Protein AF-A0A8C3XBP2-F1 (afdb_monomer)

Foldseek 3Di:
DDDDDDDDDDDDDDPDDVPVPPPPPPPDDDDADPVLVVVLVVVCVVPLDDDPVVLVVNCVPRVHDSVVSVVVSVVVVVVVVVVVVVVVVVVVVVVVPDD

Sequence (99 aa):
SCQKPPFKPDFRKGAGGAWLTARSGRKKRCPYTKHQTLELEKEFLFNMYLTRERRLEISRSIALTDRQVKIWFQNRRMKLKKMNRENRIRELSAGFGFS

Secondary structure (DSSP, 8-state):
----PPP--------S-TTTS--TTS-PPPPPPHHHHHHHHHHHHH-SS--HHHHHHHHHHTT--HHHHHHHHHHHHHHHHHHHHHHHHHHHHHTT---

pLDDT: mean 79.74, std 20.55, range [35.03, 98.06]

Solvent-accessible surface area (backbone atoms only — not comparable to full-atom values): 6467 Å² total; per-residue (Å²): 136,90,84,78,85,85,89,85,89,89,83,86,89,84,92,73,68,82,78,80,55,76,57,84,84,61,76,79,87,75,84,78,52,73,66,49,50,48,56,53,52,56,46,41,73,76,46,76,70,76,56,76,64,62,38,50,51,53,18,60,77,60,76,41,52,53,67,54,53,55,50,48,49,52,52,53,53,51,50,50,57,48,48,60,51,50,51,54,50,50,58,58,49,60,80,67,60,85,130

Radius of gyration: 20.43 Å; Cα contacts (8 Å, |Δi|>4): 27; chains: 1; bounding box: 55×47×42 Å

Mean predicted aligned error: 12.86 Å

Structure (mmCIF, N/CA/C/O backbone):
data_AF-A0A8C3XBP2-F1
#
_entry.id   AF-A0A8C3XBP2-F1
#
loop_
_atom_site.group_PDB
_atom_site.id
_atom_site.type_symbol
_atom_site.label_atom_id
_atom_site.label_alt_id
_atom_site.label_comp_id
_atom_site.label_asym_id
_atom_site.label_entity_id
_atom_site.label_seq_id
_atom_site.pdbx_PDB_ins_code
_atom_site.Cartn_x
_atom_site.Cartn_y
_atom_site.Cartn_z
_atom_site.occupancy
_atom_site.B_iso_or_equiv
_atom_site.auth_seq_id
_atom_site.auth_comp_id
_atom_site.auth_asym_id
_atom_site.auth_atom_id
_atom_site.pdbx_PDB_model_num
ATOM 1 N N . SER A 1 1 ? -6.311 11.202 23.009 1.00 35.47 1 SER A N 1
ATOM 2 C CA . SER A 1 1 ? -7.557 11.563 22.298 1.00 35.47 1 SER A CA 1
ATOM 3 C C . SER A 1 1 ? -7.268 12.717 21.348 1.00 35.47 1 SER A C 1
ATOM 5 O O . SER A 1 1 ? -6.511 13.596 21.739 1.00 35.47 1 SER A O 1
ATOM 7 N N . CYS A 1 2 ? -7.799 12.717 20.120 1.00 41.88 2 CYS A N 1
ATOM 8 C CA . CYS A 1 2 ? -7.481 13.729 19.099 1.00 41.88 2 CYS A CA 1
ATOM 9 C C . CYS A 1 2 ? -8.670 14.668 18.854 1.00 41.88 2 CYS A C 1
ATOM 11 O O . CYS A 1 2 ? -9.504 14.403 17.986 1.00 41.88 2 CYS A O 1
ATOM 13 N N . GLN A 1 3 ? -8.734 15.765 19.606 1.00 35.03 3 GLN A N 1
ATOM 14 C CA . GLN A 1 3 ? -9.718 16.829 19.389 1.00 35.03 3 GLN A CA 1
ATOM 15 C C . GLN A 1 3 ? -9.294 17.725 18.207 1.00 35.03 3 GLN A C 1
ATOM 17 O O . GLN A 1 3 ? -8.108 17.821 17.888 1.00 35.03 3 GLN A O 1
ATOM 22 N N . LYS A 1 4 ? -10.260 18.362 17.532 1.00 52.84 4 LYS A N 1
ATOM 23 C CA . LYS A 1 4 ? -10.027 19.292 16.411 1.00 52.84 4 LYS A CA 1
ATOM 24 C C . LYS A 1 4 ? -10.658 20.656 16.721 1.00 52.84 4 LYS A C 1
ATOM 26 O O . LYS A 1 4 ? -11.771 20.660 17.244 1.00 52.84 4 LYS A O 1
ATOM 31 N N . PRO A 1 5 ? -10.035 21.781 16.330 1.00 50.38 5 PRO A N 1
ATOM 32 C CA . PRO A 1 5 ? -10.700 23.083 16.329 1.00 50.38 5 PRO A CA 1
ATOM 33 C C . PRO A 1 5 ? -11.774 23.178 15.216 1.00 50.38 5 PRO A C 1
ATOM 35 O O . PRO A 1 5 ? -11.726 22.402 14.252 1.00 50.38 5 PRO A O 1
ATOM 38 N N . PRO A 1 6 ? -12.745 24.107 15.337 1.00 55.66 6 PRO A N 1
ATOM 39 C CA . PRO A 1 6 ? -13.885 24.232 14.423 1.00 55.66 6 PRO A CA 1
ATOM 40 C C . PRO A 1 6 ? -13.557 24.905 13.074 1.00 55.66 6 PRO A C 1
ATOM 42 O O . PRO A 1 6 ? -12.504 25.508 12.879 1.00 55.66 6 PRO A O 1
ATOM 45 N N . PHE A 1 7 ? -14.499 24.787 12.133 1.00 48.47 7 PHE A N 1
ATOM 46 C CA . PHE A 1 7 ? -14.440 25.327 10.766 1.00 48.47 7 PHE A CA 1
ATOM 47 C C . PHE A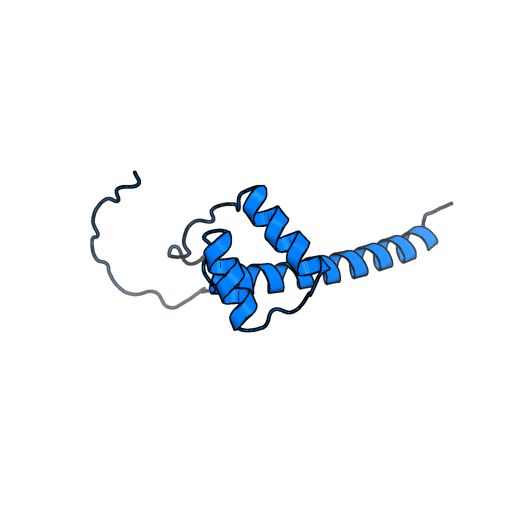 1 7 ? -14.690 26.849 10.688 1.00 48.47 7 PHE A C 1
ATOM 49 O O . PHE A 1 7 ? -15.414 27.408 11.510 1.00 48.47 7 PHE A O 1
ATOM 56 N N . LYS A 1 8 ? -14.200 27.482 9.610 1.00 53.69 8 LYS A N 1
ATOM 57 C CA . LYS A 1 8 ? -14.700 28.757 9.055 1.00 53.69 8 LYS A CA 1
ATOM 58 C C . LYS A 1 8 ? -14.709 28.694 7.508 1.00 53.69 8 LYS A C 1
ATOM 60 O O . LYS A 1 8 ? -13.737 28.177 6.961 1.00 53.69 8 LYS A O 1
ATOM 65 N N . PRO A 1 9 ? -15.751 29.189 6.809 1.00 65.81 9 PRO A N 1
ATOM 66 C CA . PRO A 1 9 ? -15.775 29.382 5.344 1.00 65.81 9 PRO A CA 1
ATOM 67 C C . PRO A 1 9 ? -15.388 30.827 4.929 1.00 65.81 9 PRO A C 1
ATOM 69 O O . PRO A 1 9 ? -15.541 31.734 5.744 1.00 65.81 9 PRO A O 1
ATOM 72 N N . ASP A 1 10 ? -14.953 31.154 3.696 1.00 47.72 10 ASP A N 1
ATOM 73 C CA . ASP A 1 10 ? -14.289 30.346 2.637 1.00 47.72 10 ASP A CA 1
ATOM 74 C C . ASP A 1 10 ? -13.168 31.187 1.929 1.00 47.72 10 ASP A C 1
ATOM 76 O O . ASP A 1 10 ? -12.080 31.236 2.492 1.00 47.72 10 ASP A O 1
ATOM 80 N N . PHE A 1 11 ? -13.276 31.947 0.816 1.00 40.47 11 PHE A N 1
ATOM 81 C CA . PHE A 1 11 ? -14.267 32.029 -0.274 1.00 40.47 11 PHE A CA 1
ATOM 82 C C . PHE A 1 11 ? -13.697 32.601 -1.606 1.00 40.47 11 PHE A C 1
ATOM 84 O O . PHE A 1 11 ? -13.156 33.701 -1.634 1.00 40.47 11 PHE A O 1
ATOM 91 N N . ARG A 1 12 ? -13.974 31.899 -2.723 1.00 48.78 12 ARG A N 1
ATOM 92 C CA . ARG A 1 12 ? -13.964 32.320 -4.160 1.00 48.78 12 ARG A CA 1
ATOM 93 C C . ARG A 1 12 ? -12.662 32.684 -4.931 1.00 48.78 12 ARG A C 1
ATOM 95 O O . ARG A 1 12 ? -11.791 33.406 -4.476 1.00 48.78 12 ARG A O 1
ATOM 102 N N . LYS A 1 13 ? -12.728 32.314 -6.230 1.00 42.81 13 LYS A N 1
ATOM 103 C CA . LYS A 1 13 ? -11.960 32.726 -7.441 1.00 42.81 13 LYS A CA 1
ATOM 104 C C . LYS A 1 13 ? -10.467 32.349 -7.561 1.00 42.81 13 LYS A C 1
ATOM 106 O O . LYS A 1 13 ? -9.688 32.450 -6.628 1.00 42.81 13 LYS A O 1
ATOM 111 N N . GLY A 1 14 ? -10.083 31.966 -8.790 1.00 35.41 14 GLY A N 1
ATOM 112 C CA . GLY A 1 14 ? -8.702 31.676 -9.207 1.00 35.41 14 GLY A CA 1
ATOM 113 C C . GLY A 1 14 ? -8.596 30.470 -10.152 1.00 35.41 14 GLY A C 1
ATOM 114 O O . GLY A 1 14 ? -8.325 29.361 -9.702 1.00 35.41 14 GLY A O 1
ATOM 115 N N . ALA A 1 15 ? -8.818 30.664 -11.458 1.00 58.53 15 ALA A N 1
ATOM 116 C CA . ALA A 1 15 ? -8.645 29.613 -12.467 1.00 58.53 15 ALA A CA 1
ATOM 117 C C . ALA A 1 15 ? -7.288 29.766 -13.181 1.00 58.53 15 ALA A C 1
ATOM 119 O O . ALA A 1 15 ? -7.113 30.676 -13.984 1.00 58.53 15 ALA A O 1
ATOM 120 N N . GLY A 1 16 ? -6.331 28.881 -12.882 1.00 47.69 16 GLY A N 1
ATOM 121 C CA . GLY A 1 16 ? -5.007 28.846 -13.518 1.00 47.69 16 GLY A CA 1
ATOM 122 C C . GLY A 1 16 ? -3.979 28.039 -12.712 1.00 47.69 16 GLY A C 1
ATOM 123 O O . GLY A 1 16 ? -4.059 27.971 -11.490 1.00 47.69 16 GLY A O 1
ATOM 124 N N . GLY A 1 17 ? -3.006 27.405 -13.381 1.00 47.25 17 GLY A N 1
ATOM 125 C CA . GLY A 1 17 ? -1.794 26.877 -12.722 1.00 47.25 17 GLY A CA 1
ATOM 126 C C . GLY A 1 17 ? -1.946 25.644 -11.809 1.00 47.25 17 GLY A C 1
ATOM 127 O O . GLY A 1 17 ? -1.191 25.500 -10.846 1.00 47.25 17 GLY A O 1
ATOM 128 N N . ALA A 1 18 ? -2.875 24.725 -12.101 1.00 54.91 18 ALA A N 1
ATOM 129 C CA . ALA A 1 18 ? -3.255 23.601 -11.222 1.00 54.91 18 ALA A CA 1
ATOM 130 C C . ALA A 1 18 ? -2.171 22.529 -10.915 1.00 54.91 18 ALA A C 1
ATOM 132 O O . ALA A 1 18 ? -2.453 21.585 -10.173 1.00 54.91 18 ALA A O 1
ATOM 133 N N . TRP A 1 19 ? -0.957 22.649 -11.466 1.00 57.03 19 TRP A N 1
ATOM 134 C CA . TRP A 1 19 ? 0.151 21.699 -11.265 1.00 57.03 19 TRP A CA 1
ATOM 135 C C . TRP A 1 19 ? 1.229 22.186 -10.285 1.00 57.03 19 TRP A C 1
ATOM 137 O O . TRP A 1 19 ? 1.817 21.365 -9.583 1.00 57.03 19 TRP A O 1
ATOM 147 N N . LEU A 1 20 ? 1.472 23.501 -10.211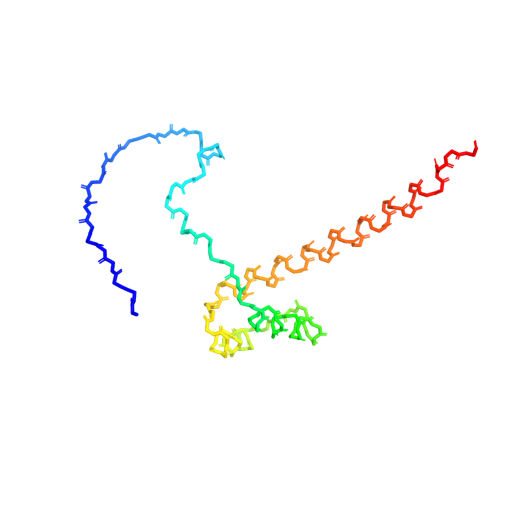 1.00 58.34 20 LEU A N 1
ATOM 148 C CA . LEU A 1 20 ? 2.496 24.091 -9.334 1.00 58.34 20 LEU A CA 1
ATOM 149 C C . LEU A 1 20 ? 1.972 24.295 -7.909 1.00 58.34 20 LEU A C 1
ATOM 151 O O . LEU A 1 20 ? 2.680 24.045 -6.933 1.00 58.34 20 LEU A O 1
ATOM 155 N N . THR A 1 21 ? 0.698 24.669 -7.766 1.00 56.81 21 THR A N 1
ATOM 156 C CA . THR A 1 21 ? 0.044 24.668 -6.457 1.00 56.81 21 THR A CA 1
ATOM 157 C C . THR A 1 21 ? -0.296 23.236 -6.054 1.00 56.81 21 THR A C 1
ATOM 159 O O . THR A 1 21 ? -1.230 22.605 -6.549 1.00 56.81 21 THR A O 1
ATOM 162 N N . ALA A 1 22 ? 0.454 22.708 -5.089 1.00 54.44 22 ALA A N 1
ATOM 163 C CA . ALA A 1 22 ? 0.180 21.440 -4.426 1.00 54.44 22 ALA A CA 1
ATOM 164 C C . ALA A 1 22 ? -1.111 21.518 -3.577 1.00 54.44 22 ALA A C 1
ATOM 166 O O . ALA A 1 22 ? -1.020 21.462 -2.356 1.00 54.44 22 ALA A O 1
ATOM 167 N N . ARG A 1 23 ? -2.287 21.649 -4.229 1.00 57.97 23 ARG A N 1
ATOM 168 C CA . ARG A 1 23 ? -3.642 21.910 -3.680 1.00 57.97 23 ARG A CA 1
ATOM 169 C C . ARG A 1 23 ? -3.710 21.760 -2.158 1.00 57.97 23 ARG A C 1
ATOM 171 O O . ARG A 1 23 ? -3.756 20.633 -1.666 1.00 57.97 23 ARG A O 1
ATOM 178 N N . SER A 1 24 ? -3.756 22.889 -1.444 1.00 58.50 24 SER A N 1
ATOM 179 C CA . SER A 1 24 ? -3.558 22.970 0.017 1.00 58.50 24 SER A CA 1
ATOM 180 C C . SER A 1 24 ? -4.453 22.013 0.832 1.00 58.50 24 SER A C 1
ATOM 182 O O . SER A 1 24 ? -4.032 21.455 1.839 1.00 58.50 24 SER A O 1
ATOM 184 N N . GLY A 1 25 ? -5.649 21.686 0.323 1.00 59.56 25 GLY A N 1
ATOM 185 C CA . GLY A 1 25 ? -6.535 20.652 0.878 1.00 59.56 25 GLY A CA 1
ATOM 186 C C . GLY A 1 25 ? -6.063 19.186 0.759 1.00 59.56 25 GLY A C 1
ATOM 187 O O . GLY A 1 25 ? -6.824 18.280 1.106 1.00 59.56 25 GLY A O 1
ATOM 188 N N . ARG A 1 26 ? -4.848 18.882 0.272 1.00 65.38 26 ARG A N 1
ATOM 189 C CA . ARG A 1 26 ? -4.301 17.511 0.315 1.00 65.38 26 ARG A CA 1
ATOM 190 C C . ARG A 1 26 ? -3.964 17.132 1.761 1.00 65.38 26 ARG A C 1
ATOM 192 O O . ARG A 1 26 ? -2.933 17.538 2.285 1.00 65.38 26 ARG A O 1
ATOM 199 N N . LYS A 1 27 ? -4.825 16.305 2.374 1.00 73.69 27 LYS A N 1
ATOM 200 C CA . LYS A 1 27 ? -4.683 15.766 3.742 1.00 73.69 27 LYS A CA 1
ATOM 201 C C . LYS A 1 27 ? -3.223 15.407 4.063 1.00 73.69 27 LYS A C 1
ATOM 203 O O . LYS A 1 27 ? -2.624 14.595 3.355 1.00 73.69 27 LYS A O 1
ATOM 208 N N . LYS A 1 28 ? -2.682 16.014 5.133 1.00 79.50 28 LYS A N 1
ATOM 209 C CA . LYS A 1 28 ? -1.291 15.854 5.593 1.00 79.50 28 LYS A CA 1
ATOM 210 C C . LYS A 1 28 ? -0.904 14.373 5.621 1.00 79.50 28 LYS A C 1
ATOM 212 O O . LYS A 1 28 ? -1.657 13.544 6.135 1.00 79.50 28 LYS A O 1
ATOM 217 N N . ARG A 1 29 ? 0.258 14.039 5.048 1.00 82.06 29 ARG A N 1
ATOM 218 C CA . ARG A 1 29 ? 0.774 12.664 5.051 1.00 82.06 29 ARG A CA 1
ATOM 219 C C . ARG A 1 29 ? 1.096 12.249 6.486 1.00 82.06 29 ARG A C 1
ATOM 221 O O . ARG A 1 29 ? 1.891 12.912 7.145 1.00 82.06 29 ARG A O 1
ATOM 228 N N . CYS A 1 30 ? 0.532 11.127 6.915 1.00 87.00 30 CYS A N 1
ATOM 229 C CA . CYS A 1 30 ? 1.008 10.375 8.071 1.00 87.00 30 CYS A CA 1
ATOM 230 C C . CYS A 1 30 ? 1.798 9.164 7.543 1.00 87.00 30 CYS A C 1
ATOM 232 O O . CYS A 1 30 ? 1.307 8.514 6.613 1.00 87.00 30 CYS A O 1
ATOM 234 N N . PRO A 1 31 ? 2.994 8.857 8.074 1.00 92.62 31 PRO A N 1
ATOM 235 C CA . PRO A 1 31 ? 3.666 7.598 7.775 1.00 92.62 31 PRO A CA 1
ATOM 236 C C . PRO A 1 31 ? 2.865 6.420 8.351 1.00 92.62 31 PRO A C 1
ATOM 238 O O . PRO A 1 31 ? 2.157 6.571 9.347 1.00 92.62 31 PRO A O 1
ATOM 241 N N . TYR A 1 32 ? 2.982 5.251 7.723 1.00 96.00 32 TYR A N 1
ATOM 242 C CA . TYR A 1 32 ? 2.443 4.005 8.269 1.00 96.00 32 TYR A CA 1
ATOM 243 C C . TYR A 1 32 ? 3.355 3.468 9.378 1.00 96.00 32 TYR A C 1
ATOM 245 O O . TYR A 1 32 ? 4.561 3.719 9.374 1.00 96.00 32 TYR A O 1
ATOM 253 N N . THR A 1 33 ? 2.794 2.718 10.326 1.00 97.62 33 THR A N 1
ATOM 254 C CA . THR A 1 33 ? 3.587 2.074 11.385 1.00 97.62 33 THR A CA 1
ATOM 255 C C . THR A 1 33 ? 4.434 0.920 10.830 1.00 97.62 33 THR A C 1
ATOM 257 O O . THR A 1 33 ? 4.189 0.417 9.726 1.00 97.62 33 THR A O 1
ATOM 260 N N . LYS A 1 34 ? 5.425 0.454 11.609 1.00 96.31 34 LYS A N 1
ATOM 261 C CA . LYS A 1 34 ? 6.216 -0.742 11.261 1.00 96.31 34 LYS A CA 1
ATOM 262 C C . LYS A 1 34 ? 5.309 -1.962 11.035 1.00 96.31 34 LYS A C 1
ATOM 264 O O . LYS A 1 34 ? 5.430 -2.615 10.007 1.00 96.31 34 LYS A O 1
ATOM 269 N N . HIS A 1 35 ? 4.352 -2.201 11.936 1.00 96.69 35 HIS A N 1
ATOM 270 C CA . HIS A 1 35 ? 3.380 -3.297 11.831 1.00 96.69 35 HIS A CA 1
ATOM 271 C C . HIS A 1 35 ? 2.463 -3.170 10.599 1.00 96.69 35 HIS A C 1
ATOM 273 O O . HIS A 1 35 ? 2.351 -4.122 9.833 1.00 96.69 35 HIS A O 1
ATOM 279 N N . GLN A 1 36 ? 1.896 -1.982 10.341 1.00 97.12 36 GLN A N 1
ATOM 280 C CA . GLN A 1 36 ? 1.104 -1.723 9.126 1.00 97.12 36 GLN A CA 1
ATOM 281 C C . GLN A 1 36 ? 1.896 -2.027 7.850 1.00 97.12 36 GLN A C 1
ATOM 283 O O . GLN A 1 36 ? 1.358 -2.592 6.906 1.00 97.12 36 GLN A O 1
ATOM 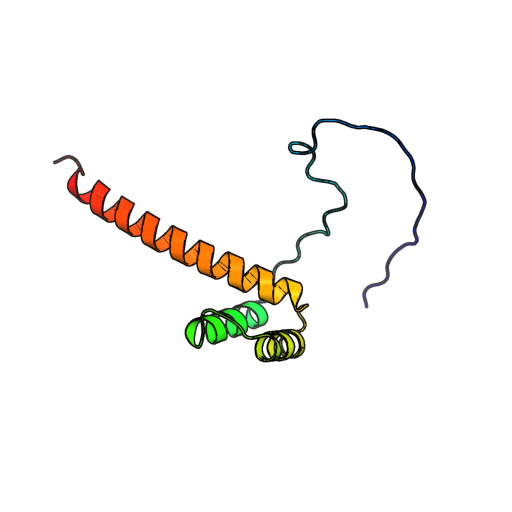288 N N . THR A 1 37 ? 3.177 -1.657 7.818 1.00 97.25 37 THR A N 1
ATOM 289 C CA . THR A 1 37 ? 4.046 -1.912 6.662 1.00 97.25 37 THR A CA 1
ATOM 290 C C . THR A 1 37 ? 4.376 -3.401 6.518 1.00 97.25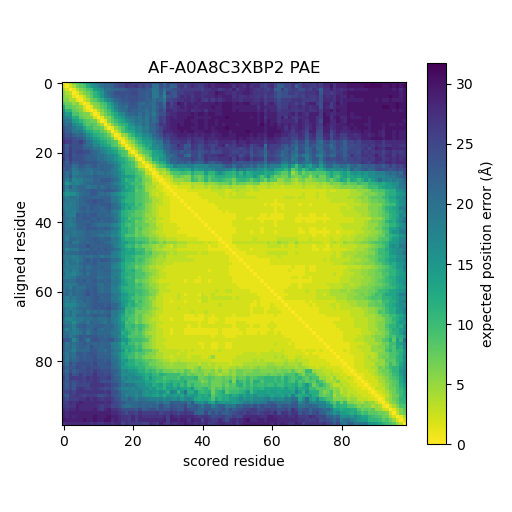 37 THR A C 1
ATOM 292 O O . THR A 1 37 ? 4.378 -3.906 5.400 1.00 97.25 37 THR A O 1
ATOM 295 N N . LEU A 1 38 ? 4.608 -4.109 7.629 1.00 97.69 38 LEU A N 1
ATOM 296 C CA . LEU A 1 38 ? 4.934 -5.537 7.645 1.00 97.69 38 LEU A CA 1
ATOM 297 C C . LEU A 1 38 ? 3.791 -6.393 7.090 1.00 97.69 38 LEU A C 1
ATOM 299 O O . LEU A 1 38 ? 4.028 -7.185 6.184 1.00 97.69 38 LEU A O 1
ATOM 303 N N . GLU A 1 39 ? 2.556 -6.206 7.566 1.00 97.69 39 GLU A N 1
ATOM 304 C CA . GLU A 1 39 ? 1.411 -6.987 7.071 1.00 97.69 39 GLU A CA 1
ATOM 305 C C . GLU A 1 39 ? 1.099 -6.684 5.593 1.00 97.69 39 GLU A C 1
ATOM 307 O O . GLU A 1 39 ? 0.738 -7.589 4.844 1.00 97.69 39 GLU A O 1
ATOM 312 N N . LEU A 1 40 ? 1.313 -5.443 5.132 1.00 97.94 40 LEU A N 1
ATOM 313 C CA . LEU A 1 40 ? 1.167 -5.085 3.715 1.00 97.94 40 LEU A CA 1
ATOM 314 C C . LEU A 1 40 ? 2.240 -5.735 2.821 1.00 97.94 40 LEU A C 1
ATOM 316 O O . LEU A 1 40 ? 1.919 -6.170 1.718 1.00 97.94 40 LEU A O 1
ATOM 320 N N . GLU A 1 41 ? 3.495 -5.824 3.274 1.00 97.88 41 GLU A N 1
ATOM 321 C CA . GLU A 1 41 ? 4.569 -6.529 2.553 1.00 97.88 41 GLU A CA 1
ATOM 322 C C . GLU A 1 41 ? 4.358 -8.054 2.557 1.00 97.88 41 GLU A C 1
ATOM 324 O O . GLU A 1 41 ? 4.463 -8.684 1.507 1.00 97.88 41 GLU A O 1
ATOM 329 N N . LYS A 1 42 ? 3.988 -8.638 3.702 1.00 97.44 42 LYS A N 1
ATOM 330 C CA . LYS A 1 42 ? 3.634 -10.060 3.866 1.00 97.44 42 LYS A CA 1
ATOM 331 C C . LYS A 1 42 ? 2.518 -10.480 2.909 1.00 97.44 42 LYS A C 1
ATOM 333 O O . LYS A 1 42 ? 2.666 -11.454 2.177 1.00 97.44 42 LYS A O 1
ATOM 338 N N . GLU A 1 43 ? 1.437 -9.705 2.854 1.00 97.44 43 GLU A N 1
ATOM 339 C CA . GLU A 1 43 ? 0.353 -9.938 1.902 1.00 97.44 43 GLU A CA 1
ATOM 340 C C . GLU A 1 43 ? 0.817 -9.758 0.450 1.00 97.44 43 GLU A C 1
ATOM 342 O O . GLU A 1 43 ? 0.446 -10.545 -0.413 1.00 97.44 43 GLU A O 1
ATOM 347 N N . PHE A 1 44 ? 1.653 -8.756 0.158 1.00 97.19 44 PHE A N 1
ATOM 348 C CA . PHE A 1 44 ? 2.160 -8.520 -1.197 1.00 97.19 44 PHE A CA 1
ATOM 349 C C . PHE A 1 44 ? 3.022 -9.669 -1.736 1.00 97.19 44 PHE A C 1
ATOM 351 O O . PHE A 1 44 ? 3.037 -9.899 -2.947 1.00 97.19 44 PHE A O 1
ATOM 358 N N . LEU A 1 45 ? 3.732 -10.373 -0.849 1.00 96.19 45 LEU A N 1
ATOM 359 C CA . LEU A 1 45 ? 4.489 -11.584 -1.170 1.00 96.19 45 LEU A CA 1
ATOM 360 C C . LEU A 1 45 ? 3.573 -12.794 -1.409 1.00 96.19 45 LEU A C 1
ATOM 362 O O . LEU A 1 45 ? 3.882 -13.609 -2.271 1.00 96.19 45 LEU A O 1
ATOM 366 N N . PHE A 1 46 ? 2.444 -12.891 -0.697 1.00 96.38 46 PHE A N 1
ATOM 367 C CA . PHE A 1 46 ? 1.429 -13.923 -0.936 1.00 96.38 46 PHE A CA 1
ATOM 368 C C . PHE A 1 46 ? 0.652 -13.680 -2.241 1.00 96.38 46 PHE A C 1
ATOM 370 O O . PHE A 1 46 ? 0.482 -14.589 -3.049 1.00 96.38 46 PHE A O 1
ATOM 377 N N . ASN A 1 47 ? 0.201 -12.444 -2.479 1.00 94.69 47 ASN A N 1
ATOM 378 C CA . ASN A 1 47 ? -0.460 -12.043 -3.715 1.00 94.69 47 ASN A CA 1
ATOM 379 C C . ASN A 1 47 ? -0.259 -10.545 -4.010 1.00 94.69 47 ASN A C 1
ATOM 381 O O . ASN A 1 47 ? -0.743 -9.663 -3.303 1.00 94.69 47 ASN A O 1
ATOM 385 N N . MET A 1 48 ? 0.374 -10.238 -5.145 1.00 95.69 48 MET A N 1
ATOM 386 C CA . MET A 1 48 ? 0.639 -8.865 -5.597 1.00 95.69 48 MET A CA 1
ATOM 387 C C . MET A 1 48 ? -0.627 -8.073 -6.017 1.00 95.69 48 MET A C 1
ATOM 389 O O . MET A 1 48 ? -0.534 -6.867 -6.284 1.00 95.69 48 MET A O 1
ATOM 393 N N . TYR A 1 49 ? -1.797 -8.722 -6.110 1.00 96.81 49 TYR A N 1
ATOM 394 C CA . TYR A 1 49 ? -3.067 -8.182 -6.615 1.00 96.81 49 TYR A CA 1
ATOM 395 C C . TYR A 1 49 ? -4.252 -8.553 -5.701 1.0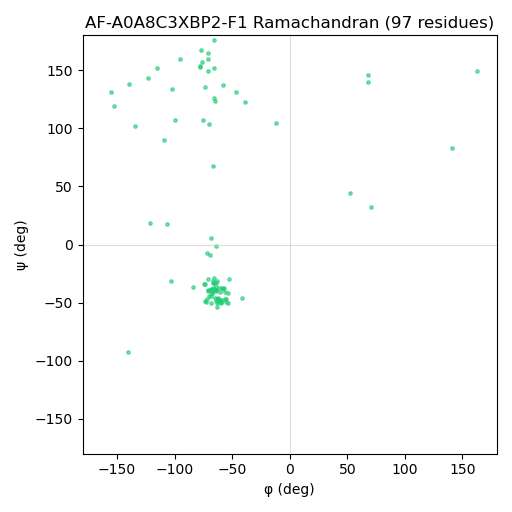0 96.81 49 TYR A C 1
ATOM 397 O O . TYR A 1 49 ? -4.801 -9.648 -5.776 1.00 96.81 49 TYR A O 1
ATOM 405 N N . LEU A 1 50 ? -4.716 -7.611 -4.872 1.00 96.25 50 LEU A N 1
ATOM 406 C CA . LEU A 1 50 ? -5.841 -7.858 -3.960 1.00 96.25 50 LEU A CA 1
ATOM 407 C C . LEU A 1 50 ? -7.210 -7.918 -4.655 1.00 96.25 50 LEU A C 1
ATOM 409 O O . LEU A 1 50 ? -7.586 -6.998 -5.391 1.00 96.25 50 LEU A O 1
ATOM 413 N N . THR A 1 51 ? -8.012 -8.914 -4.270 1.00 97.56 51 THR A N 1
ATOM 414 C CA . THR A 1 51 ? -9.466 -8.949 -4.500 1.00 97.56 51 THR A CA 1
ATOM 415 C C . THR A 1 51 ? -10.186 -7.835 -3.718 1.00 97.56 51 THR A C 1
ATOM 417 O O . THR A 1 51 ? -9.577 -7.065 -2.964 1.00 97.56 51 THR A O 1
ATOM 420 N N . ARG A 1 52 ? -11.510 -7.695 -3.894 1.00 96.69 52 ARG A N 1
ATOM 421 C CA . ARG A 1 52 ? -12.314 -6.741 -3.105 1.00 96.69 52 ARG A CA 1
ATOM 422 C C . ARG A 1 52 ? -12.340 -7.113 -1.623 1.00 96.69 52 ARG A C 1
ATOM 424 O O . ARG A 1 52 ? -12.144 -6.236 -0.791 1.00 96.69 52 ARG A O 1
ATOM 431 N N . GLU A 1 53 ? -12.572 -8.380 -1.311 1.00 97.44 53 GLU A N 1
ATOM 432 C CA . GLU A 1 53 ? -12.810 -8.850 0.056 1.00 97.44 53 GLU A CA 1
ATOM 433 C C . GLU A 1 53 ? -11.529 -8.853 0.880 1.00 97.44 53 GLU A C 1
ATOM 435 O O . GLU A 1 53 ? -11.487 -8.218 1.933 1.00 97.44 53 GLU A O 1
ATOM 440 N N . ARG A 1 54 ? -10.444 -9.424 0.341 1.00 97.25 54 ARG A N 1
ATOM 441 C CA . ARG A 1 54 ? -9.142 -9.458 1.017 1.00 97.25 54 ARG A CA 1
ATOM 442 C C . ARG A 1 54 ? -8.638 -8.052 1.362 1.00 97.25 54 ARG A C 1
ATOM 444 O O . ARG A 1 54 ? -8.127 -7.808 2.450 1.00 97.25 54 ARG A O 1
ATOM 451 N N . ARG A 1 55 ? -8.880 -7.072 0.483 1.00 97.81 55 ARG A N 1
ATOM 452 C CA . ARG A 1 55 ? -8.553 -5.659 0.739 1.00 97.81 55 ARG A CA 1
ATOM 453 C C . ARG A 1 55 ? -9.381 -5.028 1.864 1.00 97.81 55 ARG A C 1
ATOM 455 O O . ARG A 1 55 ? -8.855 -4.172 2.574 1.00 97.81 55 ARG A O 1
ATOM 462 N N . LEU A 1 56 ? -10.642 -5.429 2.033 1.00 97.88 56 LEU A N 1
ATOM 463 C CA . LEU A 1 56 ? -11.496 -4.987 3.143 1.00 97.88 56 LEU A CA 1
ATOM 464 C C . LEU A 1 56 ? -11.102 -5.659 4.466 1.00 97.88 56 LEU A C 1
ATOM 466 O O . LEU A 1 56 ? -11.165 -5.019 5.512 1.00 97.88 56 LEU A O 1
ATOM 470 N N . GLU A 1 57 ? -10.653 -6.911 4.423 1.00 97.56 57 GLU A N 1
ATOM 471 C CA . GLU A 1 57 ? -10.113 -7.635 5.577 1.00 97.56 57 GLU A CA 1
ATOM 472 C C . GLU A 1 57 ? -8.837 -6.959 6.112 1.00 97.56 57 GLU A C 1
ATOM 474 O O . GLU A 1 57 ? -8.803 -6.536 7.266 1.00 97.56 57 GLU A O 1
ATOM 479 N N . ILE A 1 58 ? -7.843 -6.726 5.245 1.00 96.75 58 ILE A N 1
ATOM 480 C CA . ILE A 1 58 ? -6.594 -6.014 5.586 1.00 96.75 58 ILE A CA 1
ATOM 481 C C . ILE A 1 58 ? -6.882 -4.583 6.063 1.00 96.75 58 ILE A C 1
ATOM 483 O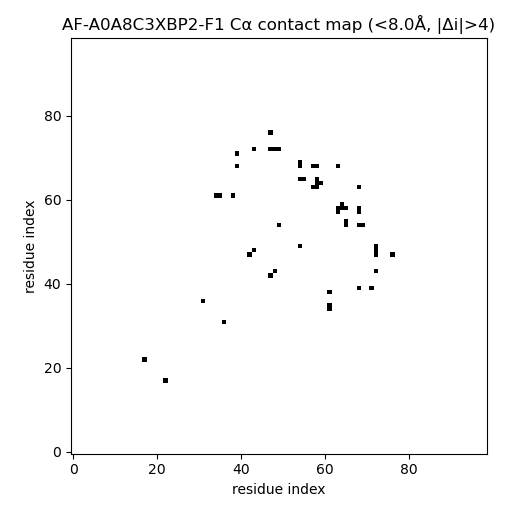 O . ILE A 1 58 ? -6.292 -4.101 7.027 1.00 96.75 58 ILE A O 1
ATOM 487 N N . SER A 1 59 ? -7.819 -3.889 5.406 1.00 97.44 59 SER A N 1
ATOM 488 C CA . SER A 1 59 ? -8.276 -2.555 5.821 1.00 97.44 59 SER A CA 1
ATOM 489 C C . SER A 1 59 ? -8.729 -2.543 7.289 1.00 97.44 59 SER A C 1
ATOM 491 O O . SER A 1 59 ? -8.368 -1.630 8.036 1.00 97.44 59 SER A O 1
ATOM 493 N N . ARG A 1 60 ? -9.457 -3.580 7.723 1.00 97.19 60 ARG A N 1
ATOM 494 C CA . ARG A 1 60 ? -9.905 -3.740 9.112 1.00 97.19 60 ARG A CA 1
ATOM 495 C C . ARG A 1 60 ? -8.752 -4.112 10.047 1.00 97.19 60 ARG A C 1
ATOM 497 O O . ARG A 1 60 ? -8.595 -3.443 11.064 1.00 97.19 60 ARG A O 1
ATOM 504 N N . SER A 1 61 ? -7.939 -5.116 9.706 1.00 96.69 61 SER A N 1
ATOM 505 C CA . SER A 1 61 ? -6.924 -5.666 10.623 1.00 96.69 61 SER A CA 1
ATOM 506 C C . SER A 1 61 ? -5.833 -4.664 11.011 1.00 96.69 61 SER A C 1
ATOM 508 O O . SER A 1 61 ? -5.458 -4.603 12.178 1.00 96.69 61 SER A O 1
ATOM 510 N N . ILE A 1 62 ? -5.367 -3.828 10.074 1.00 96.81 62 ILE A N 1
ATOM 511 C CA . ILE A 1 62 ? -4.301 -2.839 10.332 1.00 96.81 62 ILE A CA 1
ATOM 512 C C . ILE A 1 62 ? -4.791 -1.381 10.403 1.00 96.81 62 ILE A C 1
ATOM 514 O O . ILE A 1 62 ? -3.991 -0.443 10.304 1.00 96.81 62 ILE A O 1
ATOM 518 N N . ALA A 1 63 ? -6.102 -1.178 10.587 1.00 96.75 63 ALA A N 1
ATOM 519 C CA . ALA A 1 63 ? -6.752 0.128 10.755 1.00 96.75 63 ALA A CA 1
ATOM 520 C C . ALA A 1 63 ? -6.421 1.161 9.649 1.00 96.75 63 ALA A C 1
ATOM 522 O O . ALA A 1 63 ? -6.159 2.338 9.916 1.00 96.75 63 ALA A O 1
ATOM 523 N N . LEU A 1 64 ? -6.440 0.726 8.384 1.00 96.12 64 LEU A N 1
ATOM 524 C CA . LEU A 1 64 ? -6.271 1.581 7.201 1.00 96.12 64 LEU A CA 1
ATOM 525 C C . LEU A 1 64 ? -7.545 1.592 6.358 1.00 96.12 64 LEU A C 1
ATOM 527 O O . LEU A 1 64 ? -8.272 0.614 6.314 1.00 96.12 64 LEU A O 1
ATOM 531 N N . THR A 1 65 ? -7.820 2.664 5.615 1.00 97.19 65 THR A N 1
ATOM 532 C CA . THR A 1 65 ? -8.952 2.649 4.666 1.00 97.19 65 THR A CA 1
ATOM 533 C C . THR A 1 65 ? -8.670 1.750 3.453 1.00 97.19 65 THR A C 1
ATOM 535 O O . THR A 1 65 ? -7.532 1.698 2.984 1.00 97.19 65 THR A O 1
ATOM 538 N N . ASP A 1 66 ? -9.708 1.134 2.869 1.00 96.50 66 ASP A N 1
ATOM 539 C CA . ASP A 1 66 ? -9.653 0.411 1.577 1.00 96.50 66 ASP A CA 1
ATOM 540 C C . ASP A 1 66 ? -8.806 1.163 0.534 1.00 96.50 66 ASP A C 1
ATOM 542 O O . ASP A 1 66 ? -7.907 0.599 -0.096 1.00 96.50 66 ASP A O 1
ATOM 546 N N . ARG A 1 67 ? -9.034 2.479 0.422 1.00 96.06 67 ARG A N 1
ATOM 547 C CA . ARG A 1 67 ? -8.328 3.367 -0.504 1.00 96.06 67 ARG A CA 1
ATOM 548 C C . ARG A 1 67 ? -6.832 3.483 -0.197 1.00 96.06 67 ARG A C 1
ATOM 550 O O . ARG A 1 67 ? -6.043 3.581 -1.133 1.00 96.06 67 ARG A O 1
ATOM 557 N N . GLN A 1 68 ? -6.424 3.482 1.074 1.00 96.81 68 GLN A N 1
ATOM 558 C CA . GLN A 1 68 ? -5.007 3.471 1.458 1.00 96.81 68 GLN A CA 1
ATOM 559 C C . GLN A 1 68 ? -4.343 2.142 1.098 1.00 96.81 68 GLN A C 1
ATOM 561 O O . GLN A 1 68 ? -3.270 2.170 0.501 1.00 96.81 68 GLN A O 1
ATOM 566 N N . VAL A 1 69 ? -4.999 1.007 1.368 1.00 97.19 69 VAL A N 1
ATOM 567 C CA . VAL A 1 69 ? -4.491 -0.323 0.986 1.00 97.19 69 VAL A CA 1
ATOM 568 C C . VAL A 1 69 ? -4.378 -0.431 -0.544 1.00 97.19 69 VAL A C 1
ATOM 570 O O . VAL A 1 69 ? -3.319 -0.780 -1.064 1.00 97.19 69 VAL A O 1
ATOM 573 N N . LYS A 1 70 ? -5.409 -0.007 -1.292 1.00 97.25 70 LYS A N 1
ATOM 574 C CA . LYS A 1 70 ? -5.403 0.053 -2.769 1.00 97.25 70 LYS A CA 1
ATOM 575 C C . LYS A 1 70 ? -4.232 0.878 -3.316 1.00 97.25 70 LYS A C 1
ATOM 577 O O . LYS A 1 70 ? -3.537 0.428 -4.227 1.00 97.25 70 LYS A O 1
ATOM 582 N N . ILE A 1 71 ? -4.000 2.069 -2.758 1.00 97.31 71 ILE A N 1
ATOM 583 C CA . ILE A 1 71 ? -2.901 2.959 -3.166 1.00 97.31 71 ILE A CA 1
ATOM 584 C C . ILE A 1 71 ? -1.539 2.373 -2.781 1.00 97.31 71 ILE A C 1
ATOM 586 O O . ILE A 1 71 ? -0.597 2.473 -3.565 1.00 97.31 71 ILE A O 1
ATOM 590 N N . TRP A 1 72 ? -1.416 1.724 -1.620 1.00 97.56 72 TRP A N 1
ATOM 591 C CA . TRP A 1 72 ? -0.173 1.065 -1.222 1.00 97.56 72 TRP A CA 1
ATOM 592 C C . TRP A 1 72 ? 0.190 -0.060 -2.203 1.00 97.56 72 TRP A C 1
ATOM 594 O O . TRP A 1 72 ? 1.298 -0.057 -2.730 1.00 97.56 72 TRP A O 1
ATOM 604 N N . PHE A 1 73 ? -0.757 -0.929 -2.575 1.00 98.06 73 PHE A N 1
ATOM 605 C CA . PHE A 1 73 ? -0.535 -1.998 -3.565 1.00 98.06 73 PHE A CA 1
ATOM 606 C C . PHE A 1 73 ? -0.246 -1.477 -4.986 1.00 98.06 73 PHE A C 1
ATOM 608 O O . PHE A 1 73 ? 0.460 -2.121 -5.766 1.00 98.06 73 PHE A O 1
ATOM 615 N N . GLN A 1 74 ? -0.758 -0.301 -5.360 1.00 97.81 74 GLN A N 1
ATOM 616 C CA . GLN A 1 74 ? -0.347 0.386 -6.594 1.00 97.81 74 GLN A CA 1
ATOM 617 C C . GLN A 1 74 ? 1.107 0.879 -6.493 1.00 97.81 74 GLN A C 1
ATOM 619 O O . GLN A 1 74 ? 1.933 0.547 -7.345 1.00 97.81 74 GLN A O 1
ATOM 624 N N . ASN A 1 75 ? 1.451 1.589 -5.415 1.00 97.12 75 ASN A N 1
ATOM 625 C CA . ASN A 1 75 ? 2.803 2.095 -5.173 1.00 97.12 75 ASN A CA 1
ATOM 626 C C . ASN A 1 75 ? 3.842 0.967 -5.052 1.00 97.12 75 ASN A C 1
ATOM 628 O O . ASN A 1 75 ? 4.955 1.107 -5.556 1.00 97.12 75 ASN A O 1
ATOM 632 N N . ARG A 1 76 ? 3.492 -0.168 -4.435 1.00 97.62 76 ARG A N 1
ATOM 633 C CA . ARG A 1 76 ? 4.400 -1.302 -4.214 1.00 97.62 76 ARG A CA 1
ATOM 634 C C . ARG A 1 76 ? 4.774 -2.030 -5.506 1.00 97.62 76 ARG A C 1
ATOM 636 O O . ARG A 1 76 ? 5.948 -2.359 -5.693 1.00 97.62 76 ARG A O 1
ATOM 643 N N . ARG A 1 77 ? 3.821 -2.197 -6.432 1.00 97.00 77 ARG A N 1
ATOM 644 C CA . ARG A 1 77 ? 4.091 -2.692 -7.798 1.00 97.00 77 ARG A CA 1
ATOM 645 C C . ARG A 1 77 ? 4.935 -1.703 -8.600 1.00 97.00 77 ARG A C 1
ATOM 647 O O . ARG A 1 77 ? 5.852 -2.118 -9.302 1.00 97.00 77 ARG A O 1
ATOM 654 N N . MET A 1 78 ? 4.695 -0.399 -8.450 1.00 95.88 78 MET A N 1
ATOM 655 C CA . MET A 1 78 ? 5.532 0.628 -9.085 1.00 95.88 78 MET A CA 1
ATOM 656 C C . MET A 1 78 ? 6.961 0.664 -8.516 1.00 95.88 78 MET A C 1
ATOM 658 O O . MET A 1 78 ? 7.901 0.812 -9.294 1.00 95.88 78 MET A O 1
ATOM 662 N N . LYS A 1 79 ? 7.149 0.447 -7.204 1.00 93.12 79 LYS A N 1
ATOM 663 C CA . LYS A 1 79 ? 8.475 0.285 -6.575 1.00 93.12 79 LYS A CA 1
ATOM 664 C C . LYS A 1 79 ? 9.219 -0.919 -7.158 1.00 93.12 79 LYS A C 1
ATOM 666 O O . LYS A 1 79 ? 10.368 -0.763 -7.556 1.00 93.12 79 LYS A O 1
ATOM 671 N N . LEU A 1 80 ? 8.557 -2.076 -7.269 1.00 92.75 80 LEU A N 1
ATOM 672 C CA . LEU A 1 80 ? 9.135 -3.275 -7.891 1.00 92.75 80 LEU A CA 1
ATOM 673 C C . LEU A 1 80 ? 9.531 -3.010 -9.354 1.00 92.75 80 LEU A C 1
ATOM 675 O O . LEU A 1 80 ? 10.680 -3.219 -9.723 1.00 92.75 80 LEU A O 1
ATOM 679 N N . LYS A 1 81 ? 8.628 -2.443 -10.168 1.00 92.56 81 LYS A N 1
ATOM 680 C CA . LYS A 1 81 ? 8.934 -2.098 -11.567 1.00 92.56 81 LYS A CA 1
ATOM 681 C C . LYS A 1 81 ? 10.104 -1.111 -11.692 1.00 92.56 81 LYS A C 1
ATOM 683 O O . LYS A 1 81 ? 10.910 -1.254 -12.608 1.00 92.56 81 LYS A O 1
ATOM 688 N N . LYS A 1 82 ? 10.227 -0.130 -10.783 1.00 91.38 82 LYS A N 1
ATOM 689 C CA . LYS A 1 82 ? 11.396 0.766 -10.750 1.00 91.38 82 LYS A CA 1
ATOM 690 C C . LYS A 1 82 ? 12.670 -0.019 -10.435 1.00 91.38 82 LYS A C 1
ATOM 692 O O . LYS A 1 82 ? 13.638 0.134 -11.165 1.00 91.38 82 LYS A O 1
ATOM 697 N N . MET A 1 83 ? 12.654 -0.856 -9.398 1.00 89.12 83 MET A N 1
ATOM 698 C CA . MET A 1 83 ? 13.813 -1.641 -8.960 1.00 89.12 83 MET A CA 1
ATOM 699 C C . MET A 1 83 ? 14.330 -2.558 -10.076 1.00 89.12 83 MET A C 1
ATOM 701 O O . MET A 1 83 ? 15.504 -2.496 -10.410 1.00 89.12 83 MET A 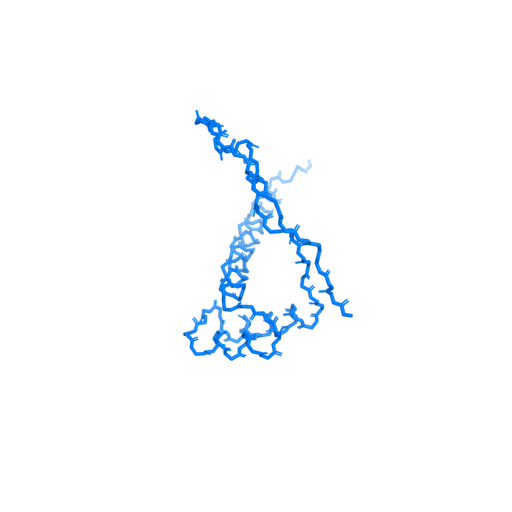O 1
ATOM 705 N N . ASN A 1 84 ? 13.448 -3.301 -10.751 1.00 87.06 84 ASN A N 1
ATOM 706 C CA . ASN A 1 84 ? 13.839 -4.173 -11.863 1.00 87.06 84 ASN A CA 1
ATOM 707 C C . ASN A 1 84 ? 14.411 -3.384 -13.063 1.00 87.06 84 ASN A C 1
ATOM 709 O O . ASN A 1 84 ? 15.317 -3.869 -13.738 1.00 87.06 84 ASN A O 1
ATOM 713 N N . ARG A 1 85 ? 13.922 -2.159 -13.327 1.00 84.50 85 ARG A N 1
ATOM 714 C CA . ARG A 1 85 ? 14.517 -1.265 -14.341 1.00 84.50 85 ARG A CA 1
ATOM 715 C C . ARG A 1 85 ? 15.875 -0.723 -13.891 1.00 84.50 85 ARG A C 1
ATOM 717 O O . ARG A 1 85 ? 16.772 -0.601 -14.713 1.00 84.50 85 ARG A O 1
ATOM 724 N N . GLU A 1 86 ? 16.016 -0.375 -12.616 1.00 82.88 86 GLU A N 1
ATOM 725 C CA . GLU A 1 86 ? 17.252 0.170 -12.049 1.00 82.88 86 GLU A CA 1
ATOM 726 C C . GLU A 1 86 ? 18.367 -0.883 -12.023 1.00 82.88 86 GLU A C 1
ATOM 728 O O . GLU A 1 86 ? 19.481 -0.571 -12.426 1.00 82.88 86 GLU A O 1
ATOM 733 N N . ASN A 1 87 ? 18.058 -2.133 -11.664 1.00 82.00 87 ASN A N 1
ATOM 734 C CA . ASN A 1 87 ? 18.995 -3.258 -11.733 1.00 82.00 87 ASN A CA 1
ATOM 735 C C . ASN A 1 87 ? 19.485 -3.486 -13.171 1.00 82.00 87 ASN A C 1
ATOM 737 O O . ASN A 1 87 ? 20.687 -3.442 -13.403 1.00 82.00 87 ASN A O 1
ATOM 741 N N . ARG A 1 88 ? 18.574 -3.560 -14.155 1.00 79.94 88 ARG A N 1
ATOM 742 C CA . ARG A 1 88 ? 18.944 -3.662 -15.579 1.00 79.94 88 ARG A CA 1
ATOM 743 C C . ARG A 1 88 ? 19.822 -2.500 -16.057 1.00 79.94 88 ARG A C 1
ATOM 745 O O . ARG A 1 88 ? 20.719 -2.704 -16.865 1.00 79.94 88 ARG A O 1
ATOM 752 N N . ILE A 1 89 ? 19.569 -1.276 -15.587 1.00 79.44 89 ILE A N 1
ATOM 753 C CA . ILE A 1 89 ? 20.420 -0.121 -15.915 1.00 79.44 89 ILE A CA 1
ATOM 754 C C . ILE A 1 89 ? 21.805 -0.272 -15.273 1.00 79.44 89 ILE A C 1
ATOM 756 O O . ILE A 1 89 ? 22.793 -0.005 -15.947 1.00 79.44 89 ILE A O 1
ATOM 760 N N . ARG A 1 90 ? 21.891 -0.738 -14.018 1.00 78.38 90 ARG A N 1
ATOM 761 C CA . ARG A 1 90 ? 23.164 -1.007 -13.327 1.00 78.38 90 ARG A CA 1
ATOM 762 C C . ARG A 1 90 ? 23.974 -2.082 -14.056 1.00 78.38 90 ARG A C 1
ATOM 764 O O . ARG A 1 90 ? 25.134 -1.833 -14.357 1.00 78.38 90 ARG A O 1
ATOM 771 N N . GLU A 1 91 ? 23.348 -3.208 -14.396 1.00 73.56 91 GLU A N 1
ATOM 772 C CA . GLU A 1 91 ? 23.929 -4.310 -15.181 1.00 73.56 91 GLU A CA 1
ATOM 773 C C . GLU A 1 91 ? 24.506 -3.807 -16.514 1.00 73.56 91 GLU A C 1
ATOM 775 O O . GLU A 1 91 ? 25.678 -4.034 -16.805 1.00 73.56 91 GLU A O 1
ATOM 780 N N . LEU A 1 92 ? 23.721 -3.043 -17.284 1.00 70.38 92 LEU A N 1
ATOM 781 C CA . LEU A 1 92 ? 24.180 -2.456 -18.547 1.00 70.38 92 LEU A CA 1
ATOM 782 C C . LEU A 1 92 ? 25.303 -1.427 -18.344 1.00 70.38 92 LEU A C 1
ATOM 784 O O . LEU A 1 92 ? 26.243 -1.404 -19.129 1.00 70.38 92 LEU A O 1
ATOM 788 N N . SER A 1 93 ? 25.245 -0.596 -17.298 1.00 72.19 93 SER A N 1
ATOM 789 C CA . SER A 1 93 ? 26.298 0.392 -17.017 1.00 72.19 93 SER A CA 1
ATOM 790 C C . SER A 1 93 ? 27.602 -0.236 -16.517 1.00 72.19 93 SER A C 1
ATOM 792 O O . SER A 1 93 ? 28.669 0.298 -16.795 1.00 72.19 93 SER A O 1
ATOM 794 N N . ALA A 1 94 ? 27.536 -1.382 -15.832 1.00 64.44 94 ALA A N 1
ATOM 795 C CA . ALA A 1 94 ? 28.716 -2.105 -15.363 1.00 64.44 94 ALA A CA 1
ATOM 796 C C . ALA A 1 94 ? 29.551 -2.662 -16.529 1.00 64.44 94 ALA A C 1
ATOM 798 O O . ALA A 1 94 ? 30.772 -2.694 -16.435 1.00 64.44 94 ALA A O 1
ATOM 799 N N . GLY A 1 95 ? 28.909 -3.015 -17.651 1.00 58.62 95 GLY A N 1
ATOM 800 C CA . GLY A 1 95 ? 29.591 -3.412 -18.891 1.00 58.62 95 GLY A CA 1
ATOM 801 C C . GLY A 1 95 ? 30.276 -2.267 -19.655 1.00 58.62 95 GLY A C 1
ATOM 802 O O . GLY A 1 95 ? 30.984 -2.534 -20.618 1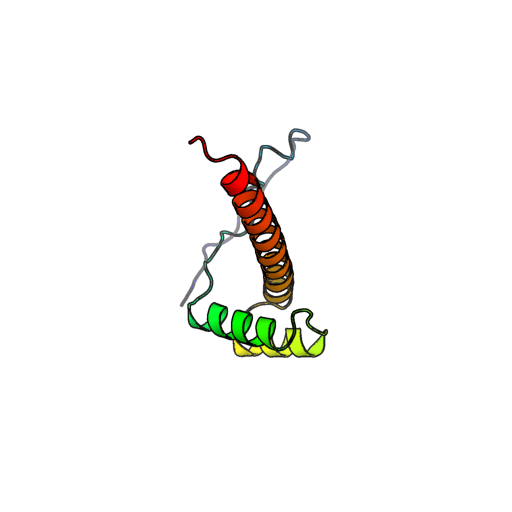.00 58.62 95 GLY A O 1
ATOM 803 N N . PHE A 1 96 ? 30.083 -1.013 -19.231 1.00 60.22 96 PHE A N 1
ATOM 804 C CA . PHE A 1 96 ? 30.756 0.179 -19.768 1.00 60.22 96 PHE A CA 1
ATOM 805 C C . PHE A 1 96 ? 31.544 0.941 -18.683 1.00 60.22 96 PHE A C 1
ATOM 807 O O . PHE A 1 96 ? 31.870 2.117 -18.854 1.00 60.22 96 PHE A O 1
ATOM 814 N N . GLY A 1 97 ? 31.852 0.286 -17.557 1.00 50.34 97 GLY A N 1
ATOM 815 C CA . GLY A 1 97 ? 32.803 0.803 -16.576 1.00 50.34 97 GLY A CA 1
ATOM 816 C C . GLY A 1 97 ? 34.203 0.871 -17.189 1.00 50.34 97 GLY A C 1
ATOM 817 O O . GLY A 1 97 ? 34.702 -0.133 -17.689 1.00 50.34 97 GLY A O 1
ATOM 818 N N . PHE A 1 98 ? 34.804 2.060 -17.178 1.00 57.62 98 PHE A N 1
ATOM 819 C CA . PHE A 1 98 ? 36.117 2.329 -17.774 1.00 57.62 98 PHE A CA 1
ATOM 820 C C . PHE A 1 98 ? 37.203 1.424 -17.160 1.00 57.62 98 PHE A C 1
ATOM 822 O O . PHE A 1 98 ? 37.2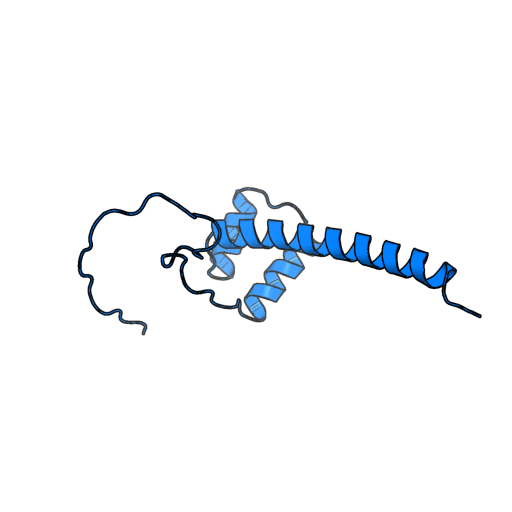06 1.218 -15.944 1.00 57.62 98 PHE A O 1
ATOM 829 N N . SER A 1 99 ? 38.088 0.885 -18.006 1.00 48.06 99 SER A N 1
ATOM 830 C CA . SER A 1 99 ? 39.287 0.121 -17.608 1.00 48.06 99 SER A CA 1
ATOM 831 C C . SER A 1 99 ? 40.489 1.039 -17.404 1.00 48.06 99 SER A C 1
ATOM 833 O O . SER A 1 99 ? 40.579 2.028 -18.164 1.00 48.06 99 SER A O 1
#

Organism: NCBI:txid181631

InterPro domains:
  IPR001356 Homeodomain [PF00046] (26-82)
  IPR001356 Homeodomain [PS50071] (23-83)
  IPR001356 Homeodomain [SM00389] (25-87)
  IPR001356 Homeodomain [cd00086] (26-84)
  IPR009057 Homedomain-like superfamily [SSF46689] (15-85)
  IPR017970 Homeobox, conserved site [PS00027] (58-81)
  IPR020479 Homeodomain, metazoa [PR00024] (47-58)
  IPR020479 Homeodomain, metazoa [PR00024] (62-72)
  IPR020479 Homeodomain, metazoa [PR00024] (72-81)
  IPR046333 Homeobox protein Hox-A10/abdominal-B-like [PTHR45874] (16-98)

Nearest PDB structures (foldseek):
  5zjr-assembly1_A  TM=9.912E-01  e=1.934E-06  Drosophila melanogaster
  2r5z-assembly1_A  TM=9.871E-01  e=3.889E-06  Drosophila melanogaster
  2r5y-assembly1_A  TM=9.535E-01  e=3.627E-06  Drosophila melanogaster
  3a01-assembly1_A  TM=8.011E-01  e=1.471E-04  Drosophila melanogaster
  5wc9-assembly2_E  TM=8.976E-01  e=1.043E-02  Homo sapiens